Protein AF-A0A5D8QH70-F1 (afdb_monomer)

Foldseek 3Di:
DDPVVLVVLVVLLVVLVVLLVVLVVQLVVQVVPDVGPNVVSVVSNVVSVVVNVVSVVVSVVVVVVVPPPPDDDD

Solvent-accessible surface area (backbone atoms only — not comparable to full-atom values): 4219 Å² total; per-residue (Å²): 116,54,72,70,55,53,53,49,51,54,50,49,47,49,52,35,53,52,48,36,52,50,30,54,52,50,31,62,65,24,70,79,40,93,91,43,62,34,67,60,32,52,53,53,35,50,53,34,51,52,49,41,53,54,54,50,51,54,51,48,53,43,56,63,65,66,68,78,85,77,85,86,83,135

pLDDT: mean 87.38, std 16.59, range [41.22, 98.69]

Structure (mmCIF, N/CA/C/O backbone):
data_AF-A0A5D8QH70-F1
#
_entry.id   AF-A0A5D8QH70-F1
#
loop_
_atom_site.group_PDB
_atom_site.id
_atom_site.type_symbol
_atom_site.label_atom_id
_atom_site.label_alt_id
_atom_site.label_comp_id
_atom_site.label_asym_id
_atom_site.label_entity_id
_atom_site.label_seq_id
_atom_site.pdbx_PDB_ins_code
_atom_site.Cartn_x
_atom_site.Cartn_y
_atom_site.Cartn_z
_atom_site.occupancy
_atom_site.B_iso_or_equiv
_atom_site.auth_seq_id
_atom_site.auth_comp_id
_atom_site.auth_asym_id
_atom_site.auth_atom_id
_atom_site.pdbx_PDB_model_num
ATOM 1 N N . MET A 1 1 ? -15.895 0.275 14.824 1.00 82.88 1 MET A N 1
ATOM 2 C CA . MET A 1 1 ? -15.564 -0.992 14.114 1.00 82.88 1 MET A CA 1
ATOM 3 C C . MET A 1 1 ? -14.991 -1.999 15.118 1.00 82.88 1 MET A C 1
ATOM 5 O O . MET A 1 1 ? -14.443 -1.562 16.117 1.00 82.88 1 MET A O 1
ATOM 9 N N . SER A 1 2 ? -15.118 -3.322 14.927 1.00 91.12 2 SER A N 1
ATOM 10 C CA . SER A 1 2 ? -14.529 -4.293 15.874 1.00 91.12 2 SER A CA 1
ATOM 11 C C . SER A 1 2 ? -13.015 -4.444 15.676 1.00 91.12 2 SER A C 1
ATOM 13 O O . SER A 1 2 ? -12.513 -4.289 14.563 1.00 91.12 2 SER A O 1
ATOM 15 N N . ALA A 1 3 ? -12.284 -4.834 16.726 1.00 92.00 3 ALA A N 1
ATOM 16 C CA . ALA A 1 3 ? -10.840 -5.090 16.637 1.00 92.00 3 ALA A CA 1
ATOM 17 C C . ALA A 1 3 ? -10.480 -6.158 15.582 1.00 92.00 3 ALA A C 1
ATOM 19 O O . ALA A 1 3 ? -9.446 -6.068 14.925 1.00 92.00 3 ALA A O 1
ATOM 20 N N . ILE A 1 4 ? -11.354 -7.152 15.377 1.00 94.81 4 ILE A N 1
ATOM 21 C CA . ILE A 1 4 ? -11.182 -8.182 14.341 1.00 94.81 4 ILE A CA 1
ATOM 22 C C . ILE A 1 4 ? -11.264 -7.564 12.939 1.00 94.81 4 ILE A C 1
ATOM 24 O O . ILE A 1 4 ? -10.462 -7.918 12.076 1.00 94.81 4 ILE A O 1
ATOM 28 N N . ALA A 1 5 ? -12.200 -6.637 12.715 1.00 93.75 5 ALA A N 1
ATOM 29 C CA . ALA A 1 5 ? -12.353 -5.949 11.436 1.00 93.75 5 ALA A CA 1
ATOM 30 C C . ALA A 1 5 ? -11.194 -4.972 11.165 1.00 93.75 5 ALA A C 1
ATOM 32 O O . ALA A 1 5 ? -10.654 -4.974 10.063 1.00 93.75 5 ALA A O 1
ATOM 33 N N . ILE A 1 6 ? -10.714 -4.251 12.184 1.00 95.81 6 ILE A N 1
ATOM 34 C CA . ILE A 1 6 ? -9.503 -3.415 12.081 1.00 95.81 6 ILE A CA 1
ATOM 35 C C . ILE A 1 6 ? -8.285 -4.273 11.708 1.00 95.81 6 ILE A C 1
ATOM 37 O O . ILE A 1 6 ? -7.542 -3.948 10.786 1.00 95.81 6 ILE A O 1
ATOM 41 N N . ALA A 1 7 ? -8.103 -5.423 12.365 1.00 96.75 7 ALA A N 1
ATOM 42 C CA . ALA A 1 7 ? -7.025 -6.346 12.017 1.00 96.75 7 ALA A CA 1
ATOM 43 C C . ALA A 1 7 ? -7.160 -6.894 10.584 1.00 96.75 7 ALA A C 1
ATOM 45 O O . ALA A 1 7 ? -6.150 -7.164 9.936 1.00 96.75 7 ALA A O 1
ATOM 46 N N . ALA A 1 8 ? -8.382 -7.073 10.076 1.00 97.69 8 ALA A N 1
ATOM 47 C CA . ALA A 1 8 ? -8.616 -7.472 8.690 1.00 97.69 8 ALA A CA 1
ATOM 48 C C . ALA A 1 8 ? -8.259 -6.356 7.692 1.00 97.69 8 ALA A C 1
ATOM 50 O O . ALA A 1 8 ? -7.636 -6.651 6.675 1.00 97.69 8 ALA A O 1
ATOM 51 N N . LEU A 1 9 ? -8.574 -5.093 7.996 1.00 97.69 9 LEU A N 1
ATOM 52 C CA . LEU A 1 9 ? -8.128 -3.926 7.220 1.00 97.69 9 LEU A CA 1
ATOM 53 C C . LEU A 1 9 ? -6.602 -3.834 7.154 1.00 97.69 9 LEU A C 1
ATOM 55 O O . LEU A 1 9 ? -6.036 -3.720 6.070 1.00 97.69 9 LEU A O 1
ATOM 59 N N . CYS A 1 10 ? -5.919 -3.986 8.291 1.00 98.31 10 CYS A N 1
ATOM 60 C CA . CYS A 1 10 ? -4.455 -3.977 8.320 1.00 98.31 10 CYS A CA 1
ATOM 61 C C . CYS A 1 10 ? -3.843 -5.108 7.478 1.00 98.31 10 CYS A C 1
ATOM 63 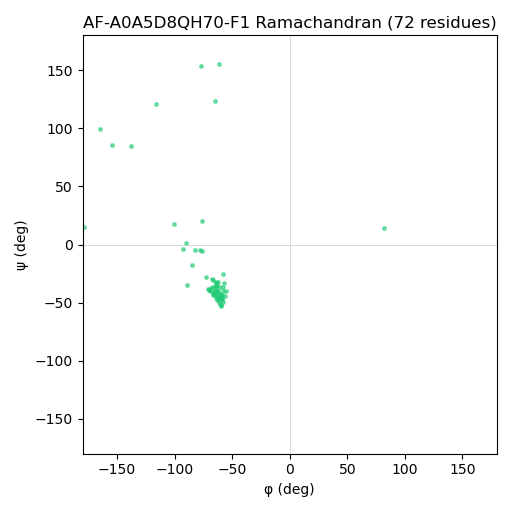O O . CYS A 1 10 ? -2.814 -4.910 6.841 1.00 98.31 10 CYS A O 1
ATOM 65 N N . ARG A 1 11 ? -4.467 -6.293 7.445 1.00 98.62 11 ARG A N 1
ATOM 66 C CA . ARG A 1 11 ? -4.007 -7.396 6.583 1.00 98.62 11 ARG A CA 1
ATOM 67 C C . ARG A 1 11 ? -4.191 -7.092 5.098 1.00 98.62 11 ARG A C 1
ATOM 69 O O . ARG A 1 11 ? -3.328 -7.473 4.319 1.00 98.62 11 ARG A O 1
ATOM 76 N N . GLN A 1 12 ? -5.271 -6.409 4.721 1.00 98.50 12 GLN A N 1
ATOM 77 C CA . GLN A 1 12 ? -5.465 -5.956 3.341 1.00 98.50 12 GLN A CA 1
ATOM 78 C C . GLN A 1 12 ? -4.389 -4.938 2.952 1.00 98.50 12 GLN A C 1
ATOM 80 O O . GLN A 1 12 ? -3.727 -5.125 1.943 1.00 98.50 12 GLN A O 1
ATOM 85 N N . LEU A 1 13 ? -4.105 -3.950 3.810 1.00 98.56 13 LEU A N 1
ATOM 86 C CA . LEU A 1 13 ? -3.010 -2.994 3.590 1.00 98.56 13 LEU A CA 1
ATOM 87 C C . LEU A 1 13 ? -1.646 -3.675 3.388 1.00 98.56 13 LEU A C 1
ATOM 89 O O . LEU A 1 13 ? -0.872 -3.247 2.536 1.00 98.56 13 LEU A O 1
ATOM 93 N N . ILE A 1 14 ? -1.351 -4.732 4.153 1.00 98.62 14 ILE A N 1
ATOM 94 C CA . ILE A 1 14 ? -0.127 -5.527 3.971 1.00 98.62 14 ILE A CA 1
ATOM 95 C C . ILE A 1 14 ? -0.112 -6.186 2.588 1.00 98.62 14 ILE A C 1
ATOM 97 O O . ILE A 1 14 ? 0.896 -6.084 1.896 1.00 98.62 14 ILE A O 1
ATOM 101 N N . ALA A 1 15 ? -1.215 -6.815 2.177 1.00 98.62 15 ALA A N 1
ATOM 102 C CA . ALA A 1 15 ? -1.306 -7.482 0.881 1.00 98.62 15 ALA A CA 1
ATOM 103 C C . ALA A 1 15 ? -1.092 -6.507 -0.291 1.00 98.62 15 ALA A C 1
ATOM 105 O O . ALA A 1 15 ? -0.308 -6.808 -1.191 1.00 98.62 15 ALA A O 1
ATOM 106 N N . GLU A 1 16 ? -1.699 -5.316 -0.247 1.00 98.50 16 GLU A N 1
ATOM 107 C CA . GLU A 1 16 ? -1.492 -4.311 -1.300 1.00 98.50 16 GLU A CA 1
ATOM 108 C C . GLU A 1 16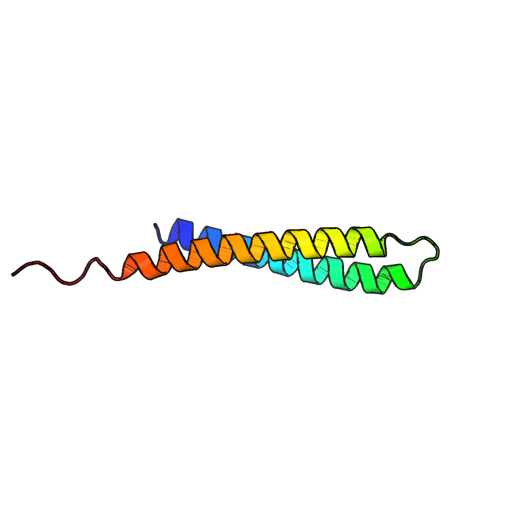 ? -0.050 -3.785 -1.315 1.00 98.50 16 GLU A C 1
ATOM 110 O O . GLU A 1 16 ? 0.547 -3.589 -2.376 1.00 98.50 16 GLU A O 1
ATOM 115 N N . ALA A 1 17 ? 0.569 -3.609 -0.142 1.00 98.62 17 ALA A N 1
ATOM 116 C CA . ALA A 1 17 ? 1.970 -3.203 -0.058 1.00 98.62 17 ALA A CA 1
ATOM 117 C C . ALA A 1 17 ? 2.917 -4.275 -0.630 1.00 98.62 17 ALA A C 1
ATOM 119 O O . ALA A 1 17 ? 3.867 -3.945 -1.344 1.00 98.62 17 ALA A O 1
ATOM 120 N N . GLU A 1 18 ? 2.651 -5.554 -0.357 1.00 98.69 18 GLU A N 1
ATOM 121 C CA . GLU A 1 18 ? 3.389 -6.681 -0.937 1.00 98.69 18 GLU A CA 1
ATOM 122 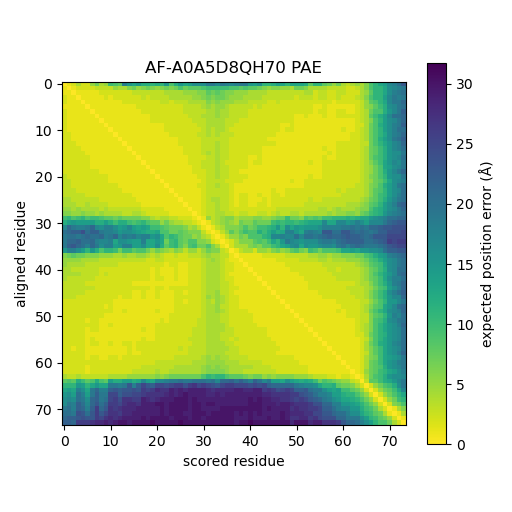C C . GLU A 1 18 ? 3.235 -6.728 -2.466 1.00 98.69 18 GLU A C 1
ATOM 124 O O . GLU A 1 18 ? 4.221 -6.950 -3.176 1.00 98.69 18 GLU A O 1
ATOM 129 N N . ALA A 1 19 ? 2.038 -6.450 -2.991 1.00 98.31 19 ALA A N 1
ATOM 130 C CA . ALA A 1 19 ? 1.793 -6.371 -4.429 1.00 98.31 19 ALA A CA 1
ATOM 131 C C . ALA A 1 19 ? 2.581 -5.224 -5.090 1.00 98.31 19 ALA A C 1
ATOM 133 O O . ALA A 1 19 ? 3.243 -5.445 -6.106 1.00 98.31 19 ALA A O 1
ATOM 134 N N . ILE A 1 20 ? 2.614 -4.030 -4.484 1.00 98.31 20 ILE A N 1
ATOM 135 C CA . ILE A 1 20 ? 3.419 -2.891 -4.971 1.00 98.31 20 ILE A CA 1
ATOM 136 C C . ILE A 1 20 ? 4.910 -3.233 -5.028 1.00 98.31 20 ILE A C 1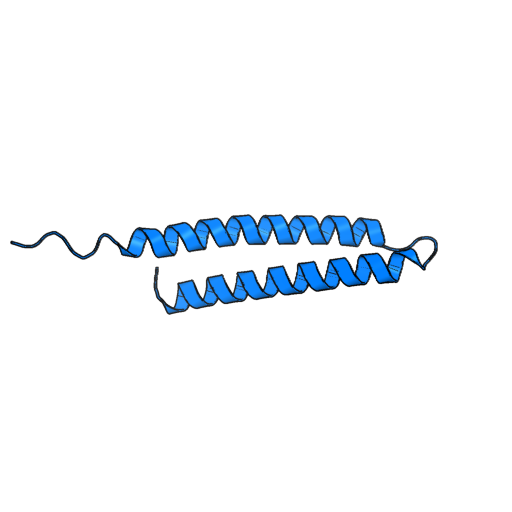
ATOM 138 O O . ILE A 1 20 ? 5.585 -2.882 -6.006 1.00 98.31 20 ILE A O 1
ATOM 142 N N . ILE A 1 21 ? 5.434 -3.903 -3.995 1.00 98.31 21 ILE A N 1
ATOM 143 C CA . ILE A 1 21 ? 6.830 -4.361 -3.969 1.00 98.31 21 ILE A CA 1
ATOM 144 C C . ILE A 1 21 ? 7.070 -5.299 -5.151 1.00 98.31 21 ILE A C 1
ATOM 146 O O . ILE A 1 21 ? 7.961 -5.040 -5.962 1.00 98.31 21 ILE A O 1
ATOM 150 N N . LYS A 1 22 ? 6.220 -6.318 -5.308 1.00 97.56 22 LYS A N 1
ATOM 151 C CA . LYS A 1 22 ? 6.331 -7.295 -6.391 1.00 97.56 22 LYS A CA 1
ATOM 152 C C . LYS A 1 22 ? 6.286 -6.638 -7.774 1.00 97.56 22 LYS A C 1
ATOM 154 O O . LYS A 1 22 ? 7.162 -6.897 -8.593 1.00 97.56 22 LYS A O 1
ATOM 159 N N . TYR A 1 23 ? 5.315 -5.765 -8.047 1.00 96.94 23 TYR A N 1
ATOM 160 C CA . TYR A 1 23 ? 5.228 -5.088 -9.346 1.00 96.94 23 TYR A CA 1
ATOM 161 C C . TYR A 1 23 ? 6.428 -4.170 -9.597 1.00 96.94 23 TYR A C 1
ATOM 163 O O . TYR A 1 23 ? 6.883 -4.044 -10.730 1.00 96.94 23 TYR A O 1
ATOM 171 N N . THR A 1 24 ? 6.996 -3.569 -8.550 1.00 95.62 24 THR A N 1
ATOM 172 C CA . THR A 1 24 ? 8.222 -2.769 -8.670 1.00 95.62 24 THR A CA 1
ATOM 173 C C . THR A 1 24 ? 9.429 -3.626 -9.054 1.00 95.62 24 THR A C 1
ATOM 175 O O . THR A 1 24 ? 10.214 -3.219 -9.914 1.00 95.62 24 THR A O 1
ATOM 178 N N . GLU A 1 25 ? 9.564 -4.815 -8.470 1.00 95.50 25 GLU A N 1
ATOM 179 C CA . GLU A 1 25 ? 10.600 -5.786 -8.842 1.00 95.50 25 GLU A CA 1
ATOM 180 C C . GLU A 1 25 ? 10.389 -6.317 -10.272 1.00 95.50 25 GLU A C 1
ATOM 182 O O . GLU A 1 25 ? 11.339 -6.373 -11.057 1.00 95.50 25 GLU A O 1
ATOM 187 N N . ASP A 1 26 ? 9.144 -6.620 -10.649 1.00 94.06 26 ASP A N 1
ATOM 188 C CA . ASP A 1 26 ? 8.777 -7.094 -11.989 1.00 94.06 26 ASP A CA 1
ATOM 189 C C . ASP A 1 26 ? 9.046 -6.029 -13.076 1.00 94.06 26 ASP A C 1
ATOM 191 O O . ASP A 1 26 ? 9.506 -6.356 -14.177 1.00 94.06 26 ASP A O 1
ATOM 195 N N . ILE A 1 27 ? 8.827 -4.741 -12.780 1.00 92.31 27 ILE A N 1
ATOM 196 C CA . ILE A 1 27 ? 9.211 -3.625 -13.665 1.00 92.31 27 ILE A CA 1
ATOM 197 C C . ILE A 1 27 ? 10.718 -3.648 -13.925 1.00 92.31 27 ILE A C 1
ATOM 199 O O . ILE A 1 27 ? 11.147 -3.529 -15.072 1.00 92.31 27 ILE A O 1
ATOM 203 N N . GLU A 1 28 ? 11.534 -3.806 -12.883 1.00 91.38 28 GLU A N 1
ATOM 204 C CA . GLU A 1 28 ? 12.989 -3.838 -13.043 1.00 91.38 28 GLU A CA 1
ATOM 205 C C . GLU A 1 28 ? 13.443 -5.070 -13.836 1.00 91.38 28 GLU A C 1
ATOM 207 O O . GLU A 1 28 ? 14.250 -4.949 -14.760 1.00 91.38 28 GLU A O 1
ATOM 212 N N . ALA A 1 29 ? 12.859 -6.237 -13.555 1.00 90.06 29 ALA A N 1
ATOM 213 C CA . ALA A 1 29 ? 13.156 -7.475 -14.269 1.00 90.06 29 ALA A CA 1
ATOM 214 C C . ALA A 1 29 ? 12.770 -7.412 -15.760 1.00 90.06 29 ALA A C 1
ATOM 216 O O . ALA A 1 29 ? 13.473 -7.964 -16.611 1.00 90.06 29 ALA A O 1
ATOM 217 N N . THR A 1 30 ? 11.673 -6.727 -16.102 1.00 86.38 30 THR A N 1
ATOM 218 C CA . THR A 1 30 ? 11.175 -6.653 -17.486 1.00 86.38 30 THR A CA 1
ATOM 219 C C . THR A 1 30 ? 11.822 -5.574 -18.345 1.00 86.38 30 THR A C 1
ATOM 221 O O . THR A 1 30 ? 11.789 -5.707 -19.568 1.00 86.38 30 THR A O 1
ATOM 224 N N . LYS A 1 31 ? 12.491 -4.566 -17.768 1.00 74.56 31 LYS A N 1
ATOM 225 C CA . 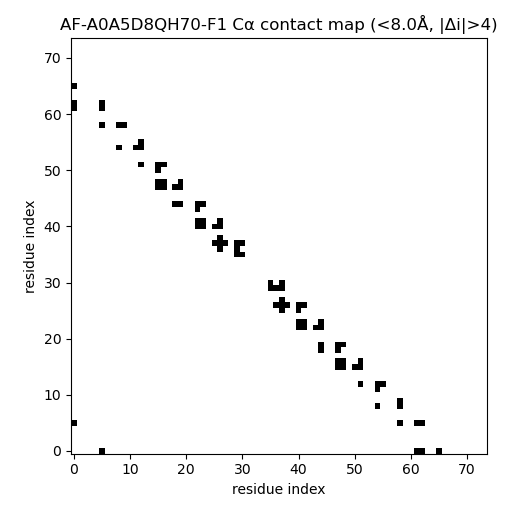LYS A 1 31 ? 13.295 -3.587 -18.536 1.00 74.56 31 LYS A CA 1
ATOM 226 C C . LYS A 1 31 ? 14.408 -4.234 -19.364 1.00 74.56 31 LYS A C 1
ATOM 228 O O . LYS A 1 31 ? 14.829 -3.668 -20.368 1.00 74.56 31 LYS A O 1
ATOM 233 N N . ALA A 1 32 ? 14.881 -5.411 -18.955 1.00 69.62 32 ALA A N 1
ATOM 234 C CA . ALA A 1 32 ? 15.889 -6.180 -19.681 1.00 69.62 32 ALA A CA 1
ATOM 235 C C . ALA A 1 32 ? 15.326 -6.949 -20.897 1.00 69.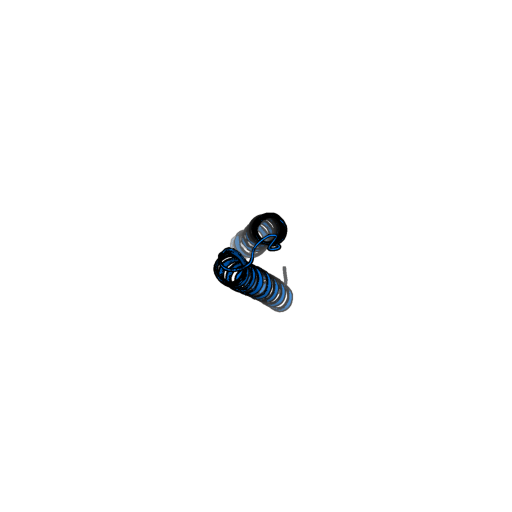62 32 ALA A C 1
ATOM 237 O O . ALA A 1 32 ? 16.097 -7.575 -21.625 1.00 69.62 32 ALA A O 1
ATOM 238 N N . ILE A 1 33 ? 14.004 -6.929 -21.116 1.00 73.62 33 ILE A N 1
ATOM 239 C CA . ILE A 1 33 ? 13.311 -7.718 -22.141 1.00 73.62 33 ILE A CA 1
ATOM 240 C C . ILE A 1 33 ? 12.664 -6.775 -23.165 1.00 73.62 33 ILE A C 1
ATOM 242 O O . ILE A 1 33 ? 11.810 -5.952 -22.835 1.00 73.62 33 ILE A O 1
ATOM 246 N N . GLU A 1 34 ? 13.052 -6.910 -24.433 1.00 66.00 34 GLU A N 1
ATOM 247 C CA . GLU A 1 34 ? 12.493 -6.125 -25.537 1.00 66.00 34 GLU A CA 1
ATOM 248 C C . GLU A 1 34 ? 10.997 -6.462 -25.729 1.00 66.00 34 GLU A C 1
ATOM 250 O O . GLU A 1 34 ? 10.630 -7.626 -25.885 1.00 66.00 34 GLU A O 1
ATOM 255 N N . GLY A 1 35 ? 10.121 -5.450 -25.664 1.00 70.69 35 GLY A N 1
ATOM 256 C CA . GLY A 1 35 ? 8.658 -5.634 -25.668 1.00 70.69 35 GLY A CA 1
ATOM 257 C C . GLY A 1 35 ? 8.037 -5.993 -24.305 1.00 70.69 35 GLY A C 1
ATOM 258 O O . GLY A 1 35 ? 6.895 -6.446 -24.263 1.00 70.69 35 GLY A O 1
ATOM 259 N N . GLY A 1 36 ? 8.777 -5.822 -23.203 1.00 68.38 36 GLY A N 1
ATOM 260 C CA . GLY A 1 36 ? 8.357 -6.201 -21.852 1.00 68.38 36 GLY A CA 1
ATOM 261 C C . GLY A 1 36 ? 7.099 -5.496 -21.317 1.00 68.38 36 GLY A C 1
ATOM 262 O O . GLY A 1 36 ? 6.771 -4.369 -21.684 1.00 68.38 36 GLY A O 1
ATOM 263 N N . ALA A 1 37 ? 6.423 -6.159 -20.373 1.00 85.69 37 ALA A N 1
ATOM 264 C CA . ALA A 1 37 ? 5.172 -5.726 -19.738 1.00 85.69 37 ALA A CA 1
ATOM 265 C C . ALA A 1 37 ? 5.336 -4.613 -18.677 1.00 85.69 37 ALA A C 1
ATOM 267 O O . ALA A 1 37 ? 4.460 -4.429 -17.836 1.00 85.69 37 ALA A O 1
ATOM 268 N N . ALA A 1 38 ? 6.438 -3.855 -18.704 1.00 87.88 38 ALA A N 1
ATOM 269 C CA . ALA A 1 38 ? 6.750 -2.851 -17.685 1.00 87.88 38 ALA A CA 1
ATOM 270 C C . ALA A 1 38 ? 5.651 -1.782 -17.542 1.00 87.88 38 ALA A C 1
ATOM 272 O O . ALA A 1 38 ? 5.359 -1.365 -16.429 1.00 87.88 38 ALA A O 1
ATOM 273 N N . ALA A 1 39 ? 5.011 -1.382 -18.648 1.00 89.62 39 ALA A N 1
ATOM 274 C CA . ALA A 1 39 ? 3.895 -0.434 -18.620 1.00 89.62 39 ALA A CA 1
ATOM 275 C C . ALA A 1 39 ? 2.664 -0.996 -17.886 1.00 89.62 39 ALA A C 1
ATOM 277 O O . ALA A 1 39 ? 2.079 -0.303 -17.064 1.00 89.62 39 ALA A O 1
ATOM 278 N N . LEU A 1 40 ? 2.323 -2.271 -18.115 1.00 92.00 40 LEU A N 1
ATOM 279 C CA . LEU A 1 40 ? 1.217 -2.935 -17.418 1.00 92.00 40 LEU A CA 1
ATOM 280 C C . LEU A 1 40 ? 1.490 -3.036 -15.913 1.00 92.00 40 LEU A C 1
ATOM 282 O O . LEU A 1 40 ? 0.601 -2.798 -15.105 1.00 92.00 40 LEU A O 1
ATOM 286 N N . PHE A 1 41 ? 2.716 -3.385 -15.522 1.00 94.25 41 PHE A N 1
ATOM 287 C CA . PHE A 1 41 ? 3.072 -3.433 -14.105 1.00 94.25 41 PHE A CA 1
ATOM 288 C C . PHE A 1 41 ? 3.078 -2.050 -13.451 1.00 94.25 41 PHE A C 1
ATOM 290 O O . PHE A 1 41 ? 2.785 -1.951 -12.263 1.00 94.25 41 PHE A O 1
ATOM 297 N N . ASP A 1 42 ? 3.379 -0.990 -14.204 1.00 94.06 42 ASP A N 1
ATOM 298 C CA . ASP A 1 42 ? 3.279 0.381 -13.703 1.00 94.06 42 ASP A CA 1
ATOM 299 C C . ASP A 1 42 ? 1.822 0.774 -13.428 1.00 94.06 42 ASP A C 1
ATOM 301 O O . ASP A 1 42 ? 1.537 1.311 -12.361 1.00 94.06 42 ASP A O 1
ATOM 305 N N . GLU A 1 43 ? 0.900 0.425 -14.333 1.00 95.81 43 GLU A N 1
ATOM 306 C CA . GLU A 1 43 ? -0.547 0.606 -14.143 1.00 95.81 43 GLU A CA 1
ATOM 307 C C . GLU A 1 43 ? -1.052 -0.167 -12.916 1.00 95.81 43 GLU A C 1
ATOM 309 O O . GLU A 1 43 ? -1.609 0.436 -12.002 1.00 95.81 43 GLU A O 1
ATOM 314 N N . LEU A 1 44 ? -0.758 -1.471 -12.826 1.00 97.06 44 LEU A N 1
ATOM 315 C CA . LEU A 1 44 ? -1.162 -2.299 -11.681 1.00 97.06 44 LEU A CA 1
ATOM 316 C C . LEU A 1 44 ? -0.611 -1.758 -10.357 1.00 97.06 44 LEU A C 1
ATOM 318 O O . LEU A 1 44 ? -1.308 -1.729 -9.350 1.00 97.06 44 LEU A O 1
ATOM 322 N N . ARG A 1 45 ? 0.636 -1.280 -10.348 1.00 96.56 45 ARG A N 1
ATOM 323 C CA . ARG A 1 45 ? 1.241 -0.685 -9.152 1.00 96.56 45 ARG A CA 1
ATOM 324 C C . ARG A 1 45 ? 0.523 0.591 -8.703 1.00 96.56 45 ARG A C 1
ATOM 326 O O . ARG A 1 45 ? 0.469 0.853 -7.501 1.00 96.56 45 ARG A O 1
ATOM 333 N N . LEU A 1 46 ? 0.028 1.400 -9.639 1.00 97.62 46 LEU A N 1
ATOM 334 C CA . LEU A 1 46 ? -0.755 2.595 -9.318 1.00 97.62 46 LEU A CA 1
ATOM 335 C C . LEU A 1 46 ? -2.139 2.227 -8.772 1.00 97.62 46 LEU A C 1
ATOM 337 O O . LEU A 1 46 ? -2.577 2.859 -7.810 1.00 97.62 46 LEU A O 1
ATOM 341 N N . ASP A 1 47 ? -2.770 1.185 -9.313 1.00 98.25 47 ASP A N 1
ATOM 342 C CA . ASP A 1 47 ? -4.055 0.681 -8.817 1.00 98.25 47 ASP A CA 1
ATOM 343 C C . ASP A 1 47 ? -3.947 0.223 -7.350 1.00 98.25 47 ASP A C 1
ATOM 345 O O . ASP A 1 47 ? -4.739 0.651 -6.505 1.00 98.25 47 ASP A O 1
ATOM 349 N N . GLU A 1 48 ? -2.910 -0.547 -6.994 1.00 98.38 48 GLU A N 1
ATOM 350 C CA . GLU A 1 48 ? -2.727 -0.972 -5.595 1.00 98.38 48 GLU A CA 1
ATOM 351 C C . GLU A 1 48 ? -2.407 0.202 -4.658 1.00 98.38 48 GLU A C 1
ATOM 353 O O . GLU A 1 48 ? -2.798 0.203 -3.487 1.00 98.38 48 GLU A O 1
ATOM 358 N N . LEU A 1 49 ? -1.737 1.249 -5.155 1.00 98.50 49 LEU A N 1
ATOM 359 C CA . LEU A 1 49 ? -1.529 2.471 -4.376 1.00 98.50 49 LEU A CA 1
ATOM 360 C C . LEU A 1 49 ? -2.862 3.180 -4.089 1.00 98.50 49 LEU A C 1
ATOM 362 O O . LEU A 1 49 ? -3.064 3.670 -2.973 1.00 98.50 49 LEU A O 1
ATOM 366 N N . GLU A 1 50 ? -3.777 3.217 -5.058 1.00 98.44 50 GLU A N 1
ATOM 367 C CA . GLU A 1 50 ? -5.129 3.742 -4.857 1.00 98.44 50 GLU A CA 1
ATOM 368 C C . GLU A 1 50 ? -5.899 2.903 -3.821 1.00 98.44 50 GLU A C 1
ATOM 370 O O . GLU A 1 50 ? -6.574 3.460 -2.945 1.00 98.44 50 GLU A O 1
ATOM 375 N N . HIS A 1 51 ? -5.761 1.574 -3.854 1.00 98.19 51 HIS A N 1
ATOM 376 C CA . HIS A 1 51 ? -6.335 0.688 -2.838 1.00 98.19 51 HIS A CA 1
ATOM 377 C C . HIS A 1 51 ? -5.779 0.972 -1.439 1.00 98.19 51 HIS A C 1
ATOM 379 O O . HIS A 1 51 ? -6.564 1.150 -0.502 1.00 98.19 51 HIS A O 1
ATOM 385 N N . ILE A 1 52 ? -4.458 1.124 -1.285 1.00 98.56 52 ILE A N 1
ATOM 386 C CA . ILE A 1 52 ? -3.841 1.505 -0.003 1.00 98.56 52 ILE A CA 1
ATOM 387 C C . ILE A 1 52 ? -4.416 2.820 0.515 1.00 98.56 52 ILE A C 1
ATOM 389 O O . ILE A 1 52 ? -4.729 2.922 1.702 1.00 98.56 52 ILE A O 1
ATOM 393 N N . GLN A 1 53 ? -4.567 3.829 -0.344 1.00 98.50 53 GLN A N 1
ATOM 394 C CA . GLN A 1 53 ? -5.117 5.121 0.066 1.00 98.50 53 GLN A CA 1
ATOM 395 C C . GLN A 1 53 ? -6.546 4.976 0.599 1.00 98.50 53 GLN A C 1
ATOM 397 O O . GLN A 1 53 ? -6.845 5.489 1.679 1.00 98.50 53 GLN A O 1
ATOM 402 N N . LYS A 1 54 ? -7.405 4.226 -0.102 1.00 98.44 54 LYS A N 1
ATOM 403 C CA . LYS A 1 54 ? -8.784 3.949 0.338 1.00 98.44 54 LYS A CA 1
ATOM 404 C C . LYS A 1 54 ? -8.816 3.203 1.674 1.00 98.44 54 LYS A C 1
ATOM 406 O O . LYS A 1 54 ? -9.480 3.653 2.605 1.00 98.44 54 LYS A O 1
ATOM 411 N N . LEU A 1 55 ? -8.050 2.120 1.796 1.00 98.31 55 LEU A N 1
ATOM 412 C CA . LEU A 1 55 ? -7.977 1.312 3.019 1.00 98.31 55 LEU A CA 1
ATOM 413 C C . LEU A 1 55 ? -7.390 2.101 4.201 1.00 98.31 55 LEU A C 1
ATOM 415 O O . LEU A 1 55 ? -7.803 1.910 5.341 1.00 98.31 55 LEU A O 1
ATOM 419 N N . THR A 1 56 ? -6.446 3.011 3.947 1.00 98.19 56 THR A N 1
ATOM 420 C CA . THR A 1 56 ? -5.852 3.873 4.982 1.00 98.19 56 THR A CA 1
ATOM 421 C C . THR A 1 56 ? -6.857 4.896 5.505 1.00 98.19 56 THR A C 1
AT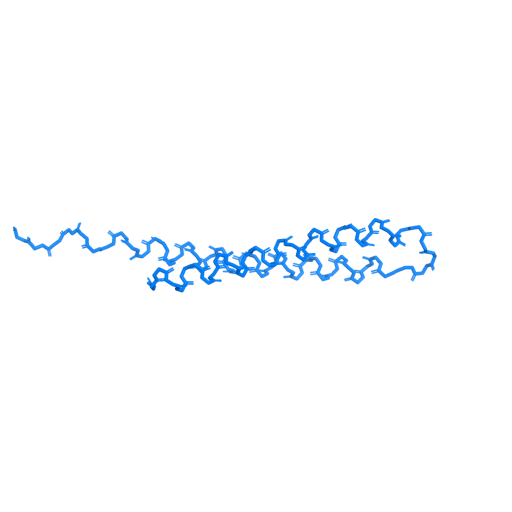OM 423 O O . THR A 1 56 ? -6.882 5.161 6.709 1.00 98.19 56 THR A O 1
ATOM 426 N N . LEU A 1 57 ? -7.700 5.458 4.633 1.00 97.75 57 LEU A N 1
ATOM 427 C CA . LEU A 1 57 ? -8.797 6.334 5.052 1.00 97.75 57 LEU A CA 1
ATOM 428 C C . LEU A 1 57 ? -9.804 5.564 5.913 1.00 97.75 57 LEU A C 1
ATOM 430 O O . LEU A 1 57 ? -10.113 6.008 7.015 1.00 97.75 57 LEU A O 1
ATOM 434 N N . GLU A 1 58 ? -10.224 4.375 5.477 1.00 96.25 58 GLU A N 1
ATOM 435 C CA . GLU A 1 58 ? -11.141 3.527 6.250 1.00 96.25 58 GLU A CA 1
ATOM 436 C C . GLU A 1 58 ? -10.551 3.133 7.615 1.00 96.25 58 GLU A C 1
ATOM 438 O O . GLU A 1 58 ? -11.233 3.198 8.638 1.00 96.25 58 GLU A O 1
ATOM 443 N N . LEU A 1 59 ? -9.263 2.776 7.663 1.00 96.38 59 LEU A N 1
ATOM 444 C CA . LEU A 1 59 ? -8.569 2.475 8.915 1.00 96.38 59 LEU A CA 1
ATOM 445 C C . LEU A 1 59 ? -8.500 3.700 9.839 1.00 96.38 59 LEU A C 1
ATOM 447 O O . LEU A 1 59 ? -8.677 3.564 11.051 1.00 96.38 59 LEU A O 1
ATOM 451 N N . THR A 1 60 ? -8.256 4.883 9.271 1.00 95.62 60 THR A N 1
ATOM 452 C CA . THR A 1 60 ? -8.237 6.151 10.012 1.00 95.62 60 THR A CA 1
ATOM 453 C C . THR A 1 60 ? -9.596 6.401 10.651 1.00 95.62 60 THR A C 1
ATOM 455 O O . THR A 1 60 ? -9.675 6.582 11.862 1.00 95.62 60 THR A O 1
ATOM 458 N N . GLU A 1 61 ? -10.677 6.318 9.875 1.00 94.44 61 GLU A N 1
ATOM 459 C CA . GLU A 1 61 ? -12.046 6.461 10.381 1.00 94.44 61 GLU A CA 1
ATOM 460 C C . GLU A 1 61 ? -12.364 5.417 11.462 1.00 94.44 61 GLU A C 1
ATOM 462 O O . GLU A 1 61 ? -12.904 5.747 12.522 1.00 94.44 61 GLU A O 1
ATOM 467 N N . ALA A 1 62 ? -11.979 4.159 11.242 1.00 92.69 62 ALA A N 1
ATOM 468 C CA . ALA A 1 62 ? -12.225 3.067 12.178 1.00 92.69 62 ALA A CA 1
ATOM 469 C C . ALA A 1 62 ? -11.513 3.240 13.530 1.00 92.69 62 ALA A C 1
ATOM 471 O O . ALA A 1 62 ? -12.046 2.788 14.547 1.00 92.69 62 ALA A O 1
ATOM 472 N N . LEU A 1 63 ? -10.329 3.861 13.547 1.00 92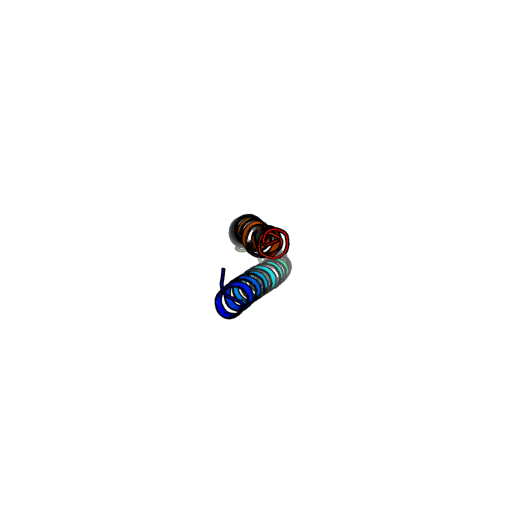.38 63 LEU A N 1
ATOM 473 C CA . LEU A 1 63 ? -9.548 4.110 14.763 1.00 92.38 63 LEU A CA 1
ATOM 474 C C . LEU A 1 63 ? -9.895 5.447 15.427 1.00 92.38 63 LEU A C 1
ATOM 476 O O . LEU A 1 63 ? -9.919 5.514 16.653 1.00 92.38 63 LEU A O 1
ATOM 480 N N . SER A 1 64 ? -10.217 6.485 14.653 1.00 89.62 64 SER A N 1
ATOM 481 C CA . SER A 1 64 ? -10.627 7.794 15.180 1.00 89.62 64 SER A CA 1
ATOM 482 C C . SER A 1 64 ? -12.031 7.780 15.788 1.00 89.62 64 SER A C 1
ATOM 484 O O . SER A 1 64 ? -12.301 8.526 16.721 1.00 89.62 64 SER A O 1
ATOM 486 N N . THR A 1 65 ? -12.922 6.899 15.324 1.00 74.50 65 THR A N 1
ATOM 487 C CA . THR A 1 65 ? -14.259 6.710 15.927 1.00 74.50 65 THR A CA 1
ATOM 488 C C . THR A 1 65 ? -14.234 5.915 17.240 1.00 74.50 65 THR A C 1
ATOM 490 O O . THR A 1 65 ? -15.261 5.788 17.899 1.00 74.50 65 THR A O 1
ATOM 493 N N . GLY A 1 66 ? -13.072 5.388 17.646 1.00 57.66 66 GLY A N 1
ATOM 494 C CA . GLY A 1 66 ? -12.886 4.676 18.914 1.00 57.66 66 GLY A CA 1
ATOM 495 C C . GLY A 1 66 ? -12.655 5.574 20.138 1.00 57.66 66 GLY A C 1
ATOM 496 O O . GLY A 1 66 ? -12.579 5.048 21.244 1.00 57.66 66 GLY A O 1
ATOM 497 N N . GLU A 1 67 ? -12.539 6.898 19.969 1.00 51.47 67 GLU A N 1
ATOM 498 C CA . GLU A 1 67 ? -12.293 7.852 21.070 1.00 51.47 67 GLU A CA 1
ATOM 499 C C . GLU A 1 67 ? -13.573 8.460 21.687 1.00 51.47 67 GLU A C 1
ATOM 501 O O . GLU A 1 67 ? -13.485 9.158 22.695 1.00 51.47 67 GLU A O 1
ATOM 506 N N . GLU A 1 68 ? -14.774 8.177 21.163 1.00 48.34 68 GLU A N 1
ATOM 507 C CA . GLU A 1 68 ? -16.027 8.797 21.650 1.00 48.34 68 GLU A CA 1
ATOM 508 C C . GLU A 1 68 ? -16.753 8.034 22.784 1.00 48.34 68 GLU A C 1
ATOM 510 O O . GLU A 1 68 ? -17.783 8.499 23.265 1.00 48.34 68 GLU A O 1
ATOM 515 N N . GLU A 1 69 ? -16.228 6.908 23.287 1.00 49.47 69 GLU A N 1
ATOM 516 C CA . GLU A 1 69 ? -16.896 6.095 24.332 1.00 49.47 69 GLU A CA 1
ATOM 517 C C . GLU A 1 69 ? -16.380 6.292 25.775 1.00 49.47 69 GLU A C 1
ATOM 519 O O . GLU A 1 69 ? -16.676 5.482 26.653 1.00 49.47 69 GLU A O 1
ATOM 524 N N . THR A 1 70 ? -15.656 7.373 26.096 1.00 48.00 70 THR A N 1
ATOM 525 C CA . THR A 1 70 ? -15.349 7.701 27.507 1.00 48.00 70 THR A CA 1
ATOM 526 C C . THR A 1 70 ? -15.497 9.193 27.804 1.00 48.00 70 THR A C 1
ATOM 528 O O . THR A 1 70 ? -14.520 9.939 27.786 1.00 48.00 70 THR A O 1
ATOM 531 N N . GLY A 1 71 ? -16.710 9.661 28.106 1.00 46.31 71 GLY A N 1
ATOM 532 C CA . GLY A 1 71 ? -16.859 11.054 28.541 1.00 46.31 71 GLY A CA 1
ATOM 533 C C . GLY A 1 71 ? -18.250 11.551 28.908 1.00 46.31 71 GLY A C 1
ATOM 534 O O . GLY A 1 71 ? -18.433 12.761 29.000 1.00 46.31 71 GLY A O 1
ATOM 535 N N . GLY A 1 72 ? -19.227 10.674 29.120 1.00 46.84 72 GLY A N 1
ATOM 536 C CA . GLY A 1 72 ? -20.560 11.109 29.511 1.00 46.84 72 GLY A CA 1
ATOM 537 C C . GLY A 1 72 ? -21.297 10.038 30.280 1.00 46.84 72 GLY A C 1
ATOM 538 O O . GLY A 1 72 ? -22.038 9.287 29.674 1.00 46.84 72 GLY A O 1
ATOM 539 N N . GLU A 1 73 ? -21.077 9.996 31.591 1.00 45.78 73 GLU A N 1
ATOM 540 C CA . GLU A 1 73 ? -22.070 9.604 32.594 1.00 45.78 73 GLU A CA 1
ATOM 541 C C . GLU A 1 73 ? -21.543 10.057 33.972 1.00 45.78 73 GLU A C 1
ATOM 543 O O . GLU A 1 73 ? -20.633 9.453 34.530 1.00 45.78 73 GLU A O 1
ATOM 548 N N . GLU A 1 74 ? -22.092 11.206 34.393 1.00 41.22 74 GLU A N 1
ATOM 549 C CA . GLU A 1 74 ? -22.289 11.772 35.751 1.00 41.22 74 GLU A CA 1
ATOM 550 C C . GLU A 1 74 ? -21.125 11.876 36.760 1.00 41.22 74 GLU A C 1
ATOM 552 O O . GLU A 1 74 ? -20.654 10.861 37.317 1.00 41.22 74 GLU A O 1
#

Sequence (74 aa):
MSAIAIAALCRQLIAEAEAIIKYTEDIEATKAIEGGAAALFDELRLDELEHIQKLTLELTEALSTGEEETGGEE

Radius of gyration: 18.43 Å; Cα contacts (8 Å, |Δi|>4): 46; chains: 1; bounding box: 38×20×61 Å

Secondary structure (DSSP, 8-state):
--HHHHHHHHHHHHHHHHHHHHHHHHHHHHTTSTT-THHHHHHHHHHHHHHHHHHHHHHHHHHHGGGTTSS---

Organism: NCBI:txid2606906

Nearest PDB structures (foldseek):
  5j45-assembly1_A  TM=8.584E-01  e=6.661E+00  Drosophila melanogaster
  8q1h-assembly1_A  TM=4.580E-01  e=2.482E+00  Homo sapiens
  2x0l-assembly1_A  TM=4.634E-01  e=2.831E+00  Homo sapiens

Mean predicted ali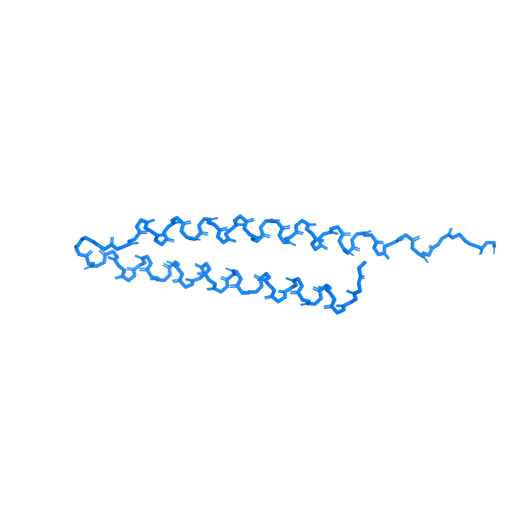gned error: 6.96 Å